Protein AF-A0A8S2NZ65-F1 (afdb_monomer)

pLDDT: mean 73.33, std 16.33, range [34.0, 93.69]

Nearest PDB structures (foldseek):
  7ad6-assembly1_B  TM=8.445E-01  e=6.055E+00  Homo sapiens

Mean predicted aligned error: 14.32 Å

Solvent-accessible surface area (backbone atoms only — not comparable to full-atom values): 7339 Å² total; per-residue (Å²): 138,89,83,88,86,87,59,83,57,87,83,89,75,95,76,82,69,99,77,73,79,81,73,81,77,84,42,88,74,88,81,90,80,82,80,80,64,52,85,77,36,70,41,77,48,80,44,63,77,69,86,59,101,66,82,63,88,94,60,90,81,57,77,46,76,48,57,23,34,61,76,75,66,43,79,61,81,92,78,87,84,87,89,84,89,76,62,65,70,64,32,62,76,71,71,57,75,91,127

Structure (mmCIF, N/CA/C/O backbone):
data_AF-A0A8S2NZ65-F1
#
_entry.id   AF-A0A8S2NZ65-F1
#
loop_
_atom_site.group_PDB
_atom_site.id
_atom_site.type_symbol
_atom_site.label_atom_id
_atom_site.label_alt_id
_atom_site.label_comp_id
_atom_site.label_asym_id
_atom_site.label_entity_id
_atom_site.label_seq_id
_atom_site.pdbx_PDB_ins_code
_atom_site.Cartn_x
_atom_site.Cartn_y
_atom_site.Cartn_z
_atom_site.occupancy
_atom_site.B_iso_or_equiv
_atom_site.auth_seq_id
_atom_site.auth_comp_id
_atom_site.auth_asym_id
_atom_site.auth_atom_id
_atom_site.pdbx_PDB_model_num
ATOM 1 N N . PHE A 1 1 ? 10.724 -13.185 -17.857 1.00 47.28 1 PHE A N 1
ATOM 2 C CA . PHE A 1 1 ? 10.857 -12.943 -19.306 1.00 47.28 1 PHE A CA 1
ATOM 3 C C . PHE A 1 1 ? 12.309 -12.608 -19.613 1.00 47.28 1 PHE A C 1
ATOM 5 O O . PHE A 1 1 ? 12.914 -11.897 -18.818 1.00 47.28 1 PHE A O 1
ATOM 12 N N . THR A 1 2 ? 12.867 -13.167 -20.690 1.00 34.00 2 THR A N 1
ATOM 13 C CA . THR A 1 2 ? 14.290 -13.049 -21.060 1.00 34.00 2 THR A CA 1
ATOM 14 C C . THR A 1 2 ? 14.447 -11.988 -22.141 1.00 34.00 2 THR A C 1
ATOM 16 O O . THR A 1 2 ? 13.736 -12.038 -23.142 1.00 34.00 2 THR A O 1
ATOM 19 N N . VAL A 1 3 ? 15.364 -11.040 -21.949 1.00 46.78 3 VAL A N 1
ATOM 20 C CA . VAL A 1 3 ? 15.726 -10.044 -22.965 1.00 46.78 3 VAL A CA 1
ATOM 21 C C . VAL A 1 3 ? 17.189 -10.260 -23.334 1.00 46.78 3 VAL A C 1
ATOM 23 O O . VAL A 1 3 ? 18.040 -10.313 -22.449 1.00 46.78 3 VAL A O 1
ATOM 26 N N . HIS A 1 4 ? 17.468 -10.384 -24.631 1.00 42.91 4 HIS A N 1
ATOM 27 C CA . HIS A 1 4 ? 18.820 -10.381 -25.184 1.00 42.91 4 HIS A CA 1
ATOM 28 C C . HIS A 1 4 ? 19.100 -9.003 -25.785 1.00 42.91 4 HIS A C 1
ATOM 30 O O . HIS A 1 4 ? 18.321 -8.523 -26.605 1.00 42.91 4 HIS A O 1
ATOM 36 N N . ALA A 1 5 ? 20.195 -8.372 -25.364 1.00 53.16 5 ALA A N 1
ATOM 37 C CA . ALA A 1 5 ? 20.678 -7.124 -25.939 1.00 53.16 5 ALA A CA 1
ATOM 38 C C . ALA A 1 5 ? 22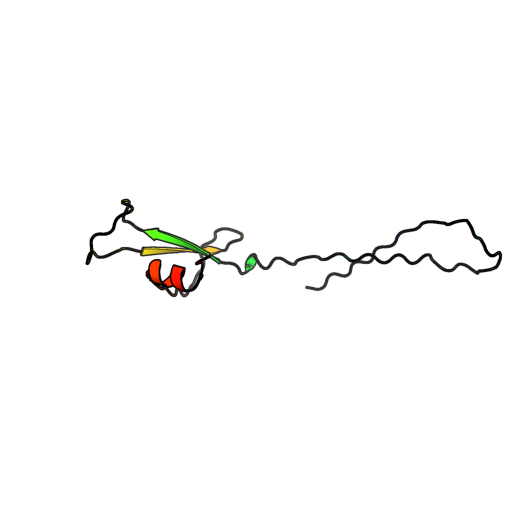.135 -7.305 -26.370 1.00 53.16 5 ALA A C 1
ATOM 40 O O . ALA A 1 5 ? 22.966 -7.741 -25.5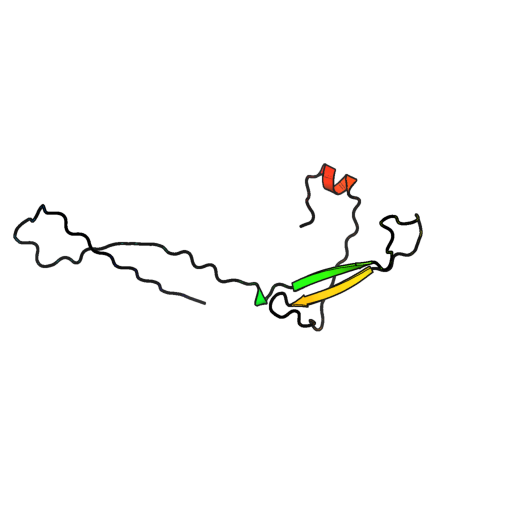74 1.00 53.16 5 ALA A O 1
ATOM 41 N N . GLU A 1 6 ? 22.427 -6.961 -27.621 1.00 45.19 6 GLU A N 1
ATOM 42 C CA . GLU A 1 6 ? 23.768 -6.958 -28.201 1.00 45.19 6 GLU A CA 1
ATOM 43 C C . GLU A 1 6 ? 24.063 -5.532 -28.688 1.00 45.19 6 GLU A C 1
ATOM 45 O O . GLU A 1 6 ? 23.245 -4.925 -29.379 1.00 45.19 6 GLU A O 1
ATOM 50 N N . LEU A 1 7 ? 25.190 -4.959 -28.260 1.00 48.41 7 LEU A N 1
ATOM 51 C CA . LEU A 1 7 ? 25.597 -3.589 -28.583 1.00 48.41 7 LEU A CA 1
ATOM 52 C C . LEU A 1 7 ? 26.997 -3.620 -29.198 1.00 48.41 7 LEU A C 1
ATOM 54 O O . LEU A 1 7 ? 27.920 -4.150 -28.585 1.00 48.41 7 LEU A O 1
ATOM 58 N N . THR A 1 8 ? 27.159 -3.027 -30.382 1.00 52.59 8 THR A N 1
ATOM 59 C CA . THR A 1 8 ? 28.425 -2.996 -31.135 1.00 52.59 8 THR A CA 1
ATOM 60 C C . THR A 1 8 ? 28.820 -1.551 -31.449 1.00 52.59 8 THR A C 1
ATOM 62 O O . THR A 1 8 ? 27.991 -0.771 -31.913 1.00 52.59 8 THR A O 1
ATOM 65 N N . GLY A 1 9 ? 30.085 -1.183 -31.217 1.00 46.72 9 GLY A N 1
ATOM 66 C CA . GLY A 1 9 ? 30.634 0.147 -31.512 1.00 46.72 9 GLY A CA 1
ATOM 67 C C . GLY A 1 9 ? 32.059 0.077 -32.073 1.00 46.72 9 GLY A C 1
ATOM 68 O O . GLY A 1 9 ? 32.800 -0.853 -31.761 1.00 46.72 9 GLY A O 1
ATOM 69 N N . SER A 1 10 ? 32.440 1.054 -32.904 1.00 56.16 10 SER A N 1
ATOM 70 C CA . SER A 1 10 ? 33.699 1.084 -33.671 1.00 56.16 10 SER A CA 1
ATOM 71 C C . SER A 1 10 ? 34.510 2.366 -33.431 1.00 56.16 10 SER A C 1
ATOM 73 O O . SER A 1 10 ? 33.955 3.454 -33.556 1.00 56.16 10 SER A O 1
ATOM 75 N N . ILE A 1 11 ? 35.823 2.254 -33.195 1.00 48.12 11 ILE A N 1
ATOM 76 C CA . ILE A 1 11 ? 36.804 3.348 -33.349 1.00 48.12 11 ILE A CA 1
ATOM 77 C C . ILE A 1 11 ? 38.090 2.772 -33.974 1.00 48.12 11 ILE A C 1
ATOM 79 O O . ILE A 1 11 ? 38.577 1.754 -33.477 1.00 48.12 11 ILE A O 1
ATOM 83 N N . PRO A 1 12 ? 38.681 3.398 -35.007 1.00 47.19 12 PRO A N 1
ATOM 84 C CA . PRO A 1 12 ? 40.033 3.081 -35.452 1.00 47.19 12 PRO A CA 1
ATOM 85 C C . PRO A 1 12 ? 41.067 3.872 -34.633 1.00 47.19 12 PRO A C 1
ATOM 87 O O . PRO A 1 12 ? 40.873 5.056 -34.359 1.00 47.19 12 PRO A O 1
ATOM 90 N N . ARG A 1 13 ? 42.192 3.247 -34.261 1.00 53.97 13 ARG A N 1
ATOM 91 C CA . ARG A 1 13 ? 43.408 3.968 -33.839 1.00 53.97 13 ARG A CA 1
ATOM 92 C C . ARG A 1 13 ? 44.623 3.432 -34.587 1.00 53.97 13 ARG A C 1
ATOM 94 O O . ARG A 1 13 ? 45.201 2.435 -34.179 1.00 53.97 13 ARG A O 1
ATOM 101 N N . GLU A 1 14 ? 44.904 4.116 -35.692 1.00 52.28 14 GLU A N 1
ATOM 102 C CA . GLU A 1 14 ? 46.157 4.522 -36.369 1.00 52.28 14 GLU A CA 1
ATOM 103 C C . GLU A 1 14 ? 47.511 3.807 -36.149 1.00 52.28 14 GLU A C 1
ATOM 105 O O . GLU A 1 14 ? 48.488 4.213 -36.769 1.00 52.28 14 GLU A O 1
ATOM 110 N N . ILE A 1 15 ? 47.635 2.742 -35.355 1.00 54.22 15 ILE A N 1
ATOM 111 C CA . ILE A 1 15 ? 48.863 1.932 -35.304 1.00 54.22 15 ILE A CA 1
ATOM 112 C C . ILE A 1 15 ? 48.576 0.609 -36.017 1.00 54.22 15 ILE A C 1
ATOM 114 O O . ILE A 1 15 ? 48.329 -0.426 -35.401 1.00 54.22 15 ILE A O 1
ATOM 118 N N . GLU A 1 16 ? 48.523 0.689 -37.346 1.00 52.03 16 GLU A N 1
ATOM 119 C CA . GLU A 1 16 ? 48.331 -0.447 -38.246 1.00 52.03 16 GLU A CA 1
ATOM 120 C C . GLU A 1 16 ? 49.583 -1.334 -38.281 1.00 52.03 16 GLU A C 1
ATOM 122 O O . GLU A 1 16 ? 50.685 -0.875 -38.579 1.00 52.03 16 GLU A O 1
ATOM 127 N N . VAL A 1 17 ? 49.403 -2.631 -38.019 1.00 56.94 17 VAL A N 1
ATOM 128 C CA . VAL A 1 17 ? 50.363 -3.667 -38.418 1.00 56.94 17 VAL A CA 1
ATOM 129 C C . VAL A 1 17 ? 49.855 -4.255 -39.740 1.00 56.94 17 VAL A C 1
ATOM 131 O O . VAL A 1 17 ? 48.741 -4.790 -39.767 1.00 56.94 17 VAL A O 1
ATOM 134 N N . PRO A 1 18 ? 50.626 -4.160 -40.836 1.00 54.16 18 PRO A N 1
ATOM 135 C CA . PRO A 1 18 ? 50.186 -4.589 -42.155 1.00 54.16 18 PRO A CA 1
ATOM 136 C C . PRO A 1 18 ? 50.327 -6.110 -42.270 1.00 54.16 18 PRO A C 1
ATOM 138 O O . PRO A 1 18 ? 51.356 -6.584 -42.725 1.00 54.16 18 PRO A O 1
ATOM 141 N N . ASP A 1 19 ? 49.340 -6.855 -41.755 1.00 54.56 19 ASP A N 1
ATOM 142 C CA . ASP A 1 19 ? 48.965 -8.215 -42.214 1.00 54.56 19 ASP A CA 1
ATOM 143 C C . ASP A 1 19 ? 47.880 -8.904 -41.356 1.00 54.56 19 ASP A C 1
ATOM 145 O O . ASP A 1 19 ? 47.592 -10.091 -41.532 1.00 54.56 19 ASP A O 1
ATOM 149 N N . SER A 1 20 ? 47.211 -8.212 -40.421 1.00 53.22 20 SER A N 1
ATOM 150 C CA . SER A 1 20 ? 46.126 -8.865 -39.676 1.00 53.22 20 SER A CA 1
ATOM 151 C C . SER A 1 20 ? 44.866 -8.992 -40.544 1.00 53.22 20 SER A C 1
ATOM 153 O O . SER A 1 20 ? 44.095 -8.040 -40.682 1.00 53.22 20 SER A O 1
ATOM 155 N N . LEU A 1 21 ? 44.650 -10.179 -41.118 1.00 52.81 21 LEU A N 1
ATOM 156 C CA . LEU A 1 21 ? 43.396 -10.602 -41.749 1.00 52.81 21 LEU A CA 1
ATOM 157 C C . LEU A 1 21 ? 42.209 -10.330 -40.805 1.00 52.81 21 LEU A C 1
ATOM 159 O O . LEU A 1 21 ? 41.974 -11.062 -39.847 1.00 52.81 21 LEU A O 1
ATOM 163 N N . HIS A 1 22 ? 41.522 -9.218 -41.079 1.00 57.34 22 HIS A N 1
ATOM 164 C CA . HIS A 1 22 ? 40.196 -8.794 -40.613 1.00 57.34 22 HIS A CA 1
ATOM 165 C C . HIS A 1 22 ? 39.725 -9.402 -39.282 1.00 57.34 22 HIS A C 1
ATOM 167 O O . HIS A 1 22 ? 38.845 -10.263 -39.244 1.00 57.34 22 HIS A O 1
ATOM 173 N N . ARG A 1 23 ? 40.258 -8.898 -38.164 1.00 53.53 23 ARG A N 1
ATOM 174 C CA . ARG A 1 23 ? 39.657 -9.130 -36.846 1.00 53.53 23 ARG A CA 1
ATOM 175 C C . ARG A 1 23 ? 38.590 -8.055 -36.581 1.00 53.53 23 ARG A C 1
ATOM 177 O O . ARG A 1 23 ? 38.950 -6.879 -36.562 1.00 53.53 23 ARG A O 1
ATOM 184 N N . PRO A 1 24 ? 37.310 -8.407 -36.355 1.00 56.50 24 PRO A N 1
ATOM 185 C CA . PRO A 1 24 ? 36.282 -7.423 -36.017 1.00 56.50 24 PRO A CA 1
ATOM 186 C C . PRO A 1 24 ? 36.626 -6.689 -34.712 1.00 56.50 24 PRO A C 1
ATOM 188 O O . PRO A 1 24 ? 37.085 -7.314 -33.753 1.00 56.50 24 PRO A O 1
ATOM 191 N N . ALA A 1 25 ? 36.393 -5.375 -34.657 1.00 59.81 25 ALA A N 1
ATOM 192 C CA . ALA A 1 25 ? 36.487 -4.611 -33.415 1.00 59.81 25 ALA A CA 1
ATOM 193 C C . ALA A 1 25 ? 35.387 -5.072 -32.439 1.00 59.81 25 ALA A C 1
ATOM 195 O O . ALA A 1 25 ? 34.215 -5.115 -32.806 1.00 59.81 25 ALA A O 1
ATOM 196 N N . ILE A 1 26 ? 35.760 -5.431 -31.206 1.00 58.00 26 ILE A N 1
ATOM 197 C CA . ILE A 1 26 ? 34.821 -5.868 -30.161 1.00 58.00 26 ILE A CA 1
ATOM 198 C C . ILE A 1 26 ? 34.617 -4.708 -29.183 1.00 58.00 26 ILE A C 1
ATOM 200 O O . ILE A 1 26 ? 35.578 -4.244 -28.570 1.00 58.00 26 ILE A O 1
ATOM 204 N N . ALA A 1 27 ? 33.371 -4.269 -29.008 1.00 54.94 27 ALA A N 1
ATOM 205 C CA . ALA A 1 27 ? 32.965 -3.332 -27.965 1.00 54.94 27 ALA A CA 1
ATOM 206 C C . ALA A 1 27 ? 31.875 -3.986 -27.114 1.00 54.94 27 ALA A C 1
ATOM 208 O O . ALA A 1 27 ? 30.917 -4.532 -27.650 1.00 54.94 27 ALA A O 1
ATOM 209 N N . THR A 1 28 ? 32.029 -3.942 -25.793 1.00 59.50 28 THR A N 1
ATOM 210 C CA . THR A 1 28 ? 31.074 -4.520 -24.840 1.00 59.50 28 THR A CA 1
ATOM 211 C C . THR A 1 28 ? 30.430 -3.407 -24.026 1.00 59.50 28 THR A C 1
ATOM 213 O O . THR A 1 28 ? 31.136 -2.647 -23.364 1.00 59.50 28 THR A O 1
ATOM 216 N N . GLY A 1 29 ? 29.102 -3.328 -24.044 1.00 54.75 29 GLY A N 1
ATOM 217 C CA . GLY A 1 29 ? 28.314 -2.451 -23.180 1.00 54.75 29 GLY A CA 1
ATOM 218 C C . GLY A 1 29 ? 27.270 -3.265 -22.425 1.00 54.75 29 GLY A C 1
ATOM 219 O O . GLY A 1 29 ? 26.723 -4.222 -22.970 1.00 54.75 29 GLY A O 1
ATOM 220 N N . SER A 1 30 ? 27.001 -2.907 -21.172 1.00 61.84 30 SER A N 1
ATOM 221 C CA . SER A 1 30 ? 25.933 -3.514 -20.379 1.00 61.84 30 SER A CA 1
ATOM 222 C C . SER A 1 30 ? 24.767 -2.542 -20.235 1.00 61.84 30 SER A C 1
ATOM 224 O O . SER A 1 30 ? 24.950 -1.342 -20.038 1.00 61.84 30 SER A O 1
ATOM 226 N N . VAL A 1 31 ? 23.549 -3.072 -20.329 1.00 63.16 31 VAL A N 1
ATOM 227 C CA . VAL A 1 31 ? 22.319 -2.339 -20.034 1.00 63.16 31 VAL A CA 1
ATOM 228 C C . VAL A 1 31 ? 21.532 -3.110 -18.984 1.00 63.16 31 VAL A C 1
ATOM 230 O O . VAL A 1 31 ? 21.301 -4.311 -19.115 1.00 63.16 31 VAL A O 1
ATOM 233 N N . SER A 1 32 ? 21.127 -2.413 -17.926 1.00 63.09 32 SER A N 1
ATOM 234 C CA . SER A 1 32 ? 20.299 -2.978 -16.862 1.00 63.09 32 SER A CA 1
ATOM 235 C C . SER A 1 32 ? 18.845 -2.598 -17.104 1.00 63.09 32 SER A C 1
ATOM 237 O O . SER A 1 32 ? 18.434 -1.473 -16.828 1.00 63.09 32 SER A O 1
ATOM 239 N N . LEU A 1 33 ? 18.059 -3.544 -17.612 1.00 64.12 33 LEU A N 1
ATOM 240 C CA . LEU A 1 33 ? 16.616 -3.390 -17.787 1.00 64.12 33 LEU A CA 1
ATOM 241 C C . LEU A 1 33 ? 15.902 -3.936 -16.549 1.00 64.12 33 LEU A C 1
ATOM 243 O O . LEU A 1 33 ? 15.952 -5.133 -16.263 1.00 64.12 33 LEU A O 1
ATOM 247 N N . LYS A 1 34 ? 15.232 -3.056 -15.803 1.00 69.38 34 LYS A N 1
ATOM 248 C CA . LYS A 1 34 ? 14.384 -3.461 -14.679 1.00 69.38 34 LYS A CA 1
ATOM 249 C C . LYS A 1 34 ? 13.006 -3.824 -15.218 1.00 69.38 34 LYS A C 1
ATOM 251 O O . LYS A 1 34 ? 12.291 -2.969 -15.728 1.00 69.38 34 LYS A O 1
ATOM 256 N N . VAL A 1 35 ? 12.632 -5.092 -15.097 1.00 68.50 35 VAL A N 1
ATOM 257 C CA . VAL A 1 35 ? 11.257 -5.521 -15.361 1.00 68.50 35 VAL A CA 1
ATOM 258 C C . VAL A 1 35 ? 10.415 -5.116 -14.157 1.00 68.50 35 VAL A C 1
ATOM 260 O O . VAL A 1 35 ? 10.628 -5.629 -13.056 1.00 68.50 35 VAL A O 1
ATOM 263 N N . SER A 1 36 ? 9.493 -4.178 -14.366 1.00 70.19 36 SER A N 1
ATOM 264 C CA . SER A 1 36 ? 8.557 -3.762 -13.325 1.00 70.19 36 SER A CA 1
ATOM 265 C C . SER A 1 36 ? 7.635 -4.926 -12.938 1.00 70.19 36 SER A C 1
ATOM 267 O O . SER A 1 36 ? 7.181 -5.697 -13.786 1.00 70.19 36 SER A O 1
ATOM 269 N N . ARG A 1 37 ? 7.380 -5.060 -11.633 1.00 75.75 37 ARG A N 1
ATOM 270 C CA . ARG A 1 37 ? 6.408 -6.003 -11.059 1.00 75.75 37 ARG A CA 1
ATOM 271 C C . ARG A 1 37 ? 5.151 -5.290 -10.569 1.00 75.75 37 ARG A C 1
ATOM 273 O O . ARG A 1 37 ? 4.384 -5.873 -9.811 1.00 75.75 37 ARG A O 1
ATOM 280 N N . ASP A 1 38 ? 4.932 -4.063 -11.028 1.00 80.56 38 ASP A N 1
ATOM 281 C CA . ASP A 1 38 ? 3.835 -3.203 -10.582 1.00 80.56 38 ASP A CA 1
ATOM 282 C C . ASP A 1 38 ? 2.459 -3.823 -10.852 1.00 80.56 38 ASP A C 1
ATOM 284 O O . ASP A 1 38 ? 1.517 -3.563 -10.114 1.00 80.56 38 ASP A O 1
ATOM 288 N N . ILE A 1 39 ? 2.354 -4.736 -11.825 1.00 78.12 39 ILE A N 1
ATOM 289 C CA . ILE A 1 39 ? 1.133 -5.518 -12.085 1.00 78.12 39 ILE A CA 1
ATOM 290 C C . ILE A 1 39 ? 0.689 -6.393 -10.900 1.00 78.12 39 ILE A C 1
ATOM 292 O O . ILE A 1 39 ? -0.477 -6.762 -10.830 1.00 78.12 39 ILE A O 1
ATOM 296 N N . TYR A 1 40 ? 1.601 -6.739 -9.987 1.00 81.56 40 TYR A N 1
ATOM 297 C CA . TYR A 1 40 ? 1.307 -7.515 -8.776 1.00 81.56 40 TYR A CA 1
ATOM 298 C C . TYR A 1 40 ? 1.218 -6.637 -7.528 1.00 81.56 40 TYR A C 1
ATOM 300 O O . TYR A 1 40 ? 1.002 -7.151 -6.432 1.00 81.56 40 TYR A O 1
ATOM 308 N N . LYS A 1 41 ? 1.441 -5.329 -7.670 1.00 88.69 41 LYS A N 1
ATOM 309 C CA . LYS A 1 41 ? 1.381 -4.397 -6.556 1.00 88.69 41 LYS A CA 1
ATOM 310 C C . LYS A 1 41 ? -0.073 -4.007 -6.301 1.00 88.69 41 LYS A C 1
ATOM 312 O O . LYS A 1 41 ? -0.834 -3.730 -7.231 1.00 88.69 41 LYS A O 1
ATOM 317 N N . LEU A 1 42 ? -0.432 -3.993 -5.025 1.00 90.69 42 LEU A N 1
ATOM 318 C CA . LEU A 1 42 ? -1.707 -3.496 -4.535 1.00 90.69 42 LEU A CA 1
ATOM 319 C C . LEU A 1 42 ? -1.474 -2.148 -3.867 1.00 90.69 42 LEU A C 1
ATOM 321 O O . LEU A 1 42 ? -0.521 -2.001 -3.101 1.00 90.69 42 LEU A O 1
ATOM 325 N N . ASP A 1 43 ? -2.352 -1.199 -4.150 1.00 91.75 43 ASP A N 1
ATOM 326 C CA . ASP A 1 43 ? -2.430 0.053 -3.418 1.00 91.75 43 ASP A CA 1
ATOM 327 C C . ASP A 1 43 ? -3.488 -0.084 -2.330 1.00 91.75 43 ASP A C 1
ATOM 329 O O . ASP A 1 43 ? -4.610 -0.534 -2.585 1.00 91.75 43 ASP A O 1
ATOM 333 N N . VAL A 1 44 ? -3.102 0.291 -1.113 1.00 90.75 44 VAL A N 1
ATOM 334 C CA . VAL A 1 44 ? -3.948 0.241 0.077 1.00 90.75 44 VAL A CA 1
ATOM 335 C C . VAL A 1 44 ? -4.155 1.665 0.557 1.00 90.75 44 VAL A C 1
ATOM 337 O O . VAL A 1 44 ? -3.195 2.356 0.893 1.00 90.75 44 VAL A O 1
ATOM 340 N N . LEU A 1 45 ? -5.409 2.096 0.593 1.00 90.69 45 LEU A N 1
ATOM 341 C CA . LEU A 1 45 ? -5.806 3.375 1.155 1.00 90.69 45 LEU A CA 1
ATOM 342 C C . LEU A 1 45 ? -6.559 3.125 2.460 1.00 90.69 45 LEU A C 1
ATOM 344 O O . LEU A 1 45 ? -7.499 2.330 2.505 1.00 90.69 45 LEU A O 1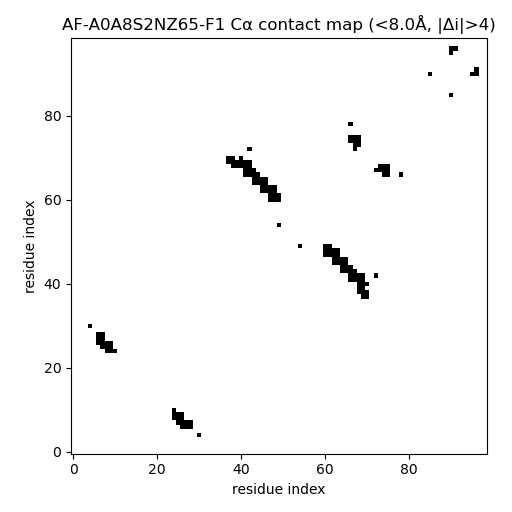
ATOM 348 N N . ILE A 1 46 ? -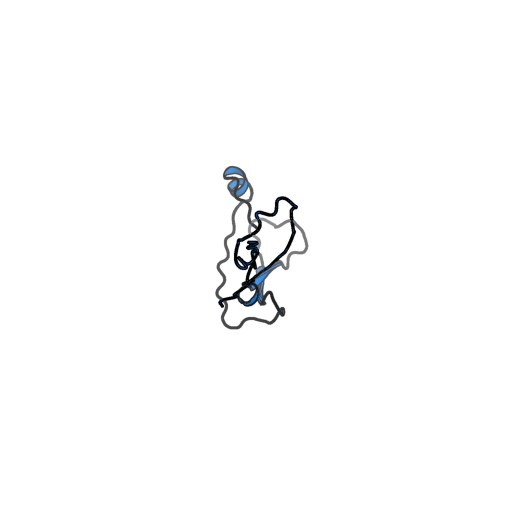6.129 3.804 3.520 1.00 87.81 46 ILE A N 1
ATOM 349 C CA . ILE A 1 46 ? -6.769 3.745 4.832 1.00 87.81 46 ILE A CA 1
ATOM 350 C C . ILE A 1 46 ? -7.519 5.054 5.037 1.00 87.81 46 ILE A C 1
ATOM 352 O O . ILE A 1 46 ? -6.922 6.127 5.017 1.00 87.81 46 ILE A O 1
ATOM 356 N N . ASN A 1 47 ? -8.824 4.943 5.246 1.00 87.00 47 ASN A N 1
ATOM 357 C CA . ASN A 1 47 ? -9.721 6.070 5.440 1.00 87.00 47 ASN A CA 1
ATOM 358 C C . ASN A 1 47 ? -10.365 5.971 6.824 1.00 87.00 47 ASN A C 1
ATOM 360 O O . ASN A 1 47 ? -10.906 4.927 7.190 1.00 87.00 47 ASN A O 1
ATOM 364 N N . THR A 1 48 ? -10.355 7.060 7.585 1.00 83.75 48 THR A N 1
ATOM 365 C CA . THR A 1 48 ? -11.095 7.173 8.848 1.00 83.75 48 THR A CA 1
ATOM 366 C C . THR A 1 48 ? -12.319 8.051 8.643 1.00 83.75 48 THR A C 1
ATOM 368 O O . THR A 1 48 ? -12.308 8.981 7.836 1.00 83.75 48 THR A O 1
ATOM 371 N N . LYS A 1 49 ? -13.415 7.745 9.346 1.00 73.81 49 LYS A N 1
ATOM 372 C CA . LYS A 1 49 ? -14.602 8.618 9.330 1.00 73.81 49 LYS A CA 1
ATOM 373 C C . LYS A 1 49 ? -14.440 9.823 10.249 1.00 73.81 49 LYS A C 1
ATOM 375 O O . LYS A 1 49 ? -15.166 10.801 10.081 1.00 73.81 49 LYS A O 1
ATOM 380 N N . GLU A 1 50 ? -13.532 9.748 11.218 1.00 72.81 50 GLU A N 1
ATOM 381 C CA . GLU A 1 50 ? -13.147 10.898 12.019 1.00 72.81 50 GLU A CA 1
ATOM 382 C C .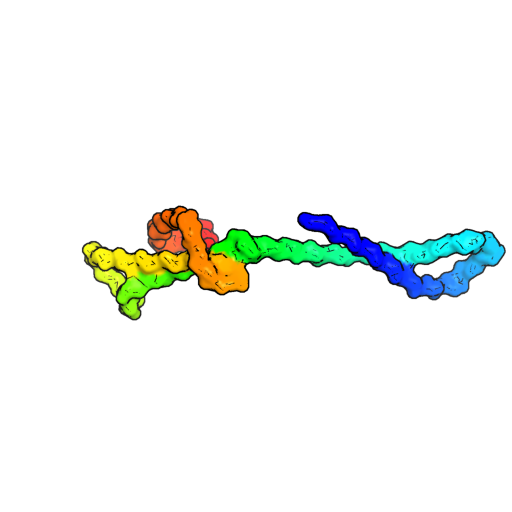 GLU A 1 50 ? -12.391 11.900 11.140 1.00 72.81 50 GLU A C 1
ATOM 384 O O . GLU A 1 50 ? -11.358 11.577 10.555 1.00 72.81 50 GLU A O 1
ATOM 389 N N . THR A 1 51 ? -12.952 13.102 11.022 1.00 64.00 51 THR A N 1
ATOM 390 C CA . THR A 1 51 ? -12.363 14.242 10.305 1.00 64.00 51 THR A CA 1
ATOM 391 C C . THR A 1 51 ? -11.422 15.065 11.175 1.00 64.00 51 THR A C 1
ATOM 393 O O . THR A 1 51 ? -10.634 15.843 10.645 1.00 64.00 51 THR A O 1
ATOM 396 N N . ASP A 1 52 ? -11.519 14.912 12.496 1.00 62.78 52 ASP A N 1
ATOM 397 C CA . ASP A 1 52 ? -10.656 15.600 13.446 1.00 62.78 52 ASP A CA 1
ATOM 398 C C . ASP A 1 52 ? -9.415 14.738 13.697 1.00 62.78 52 ASP A C 1
ATOM 400 O O . ASP A 1 52 ? -9.528 13.553 14.005 1.00 62.78 52 ASP A O 1
ATOM 404 N N . GLU A 1 53 ? -8.224 15.337 13.619 1.00 68.75 53 GLU A N 1
ATOM 405 C CA . GLU A 1 53 ? -6.920 14.685 13.862 1.00 68.75 53 GLU A CA 1
ATOM 406 C C . GLU A 1 53 ? -6.735 14.195 15.318 1.00 68.75 53 GLU A C 1
ATOM 408 O O . GLU A 1 53 ? -5.643 13.806 15.730 1.00 68.75 53 GLU A O 1
ATOM 413 N N . SER A 1 54 ? -7.794 14.224 16.130 1.00 76.69 54 SER A N 1
ATOM 414 C CA . SER A 1 54 ? -7.787 13.847 17.536 1.00 76.69 54 SER A CA 1
ATOM 415 C C . SER A 1 54 ? -8.878 12.826 17.828 1.00 76.69 54 SER A C 1
ATOM 417 O O . SER A 1 54 ? -10.054 13.054 17.543 1.00 76.69 54 SER A O 1
ATOM 419 N N . PHE A 1 55 ? -8.496 11.737 18.485 1.00 81.19 55 PHE A N 1
ATOM 420 C CA . PHE A 1 55 ? -9.411 10.680 18.896 1.00 81.19 55 PHE A CA 1
ATOM 421 C C . PHE A 1 55 ? -9.691 10.777 20.394 1.00 81.19 55 PHE A C 1
ATOM 423 O O . PHE A 1 55 ? -8.796 11.050 21.196 1.00 81.19 55 PHE A O 1
ATOM 430 N N . THR A 1 56 ? -10.942 10.538 20.790 1.00 84.50 56 THR A N 1
ATOM 431 C CA . THR A 1 56 ? -11.295 10.472 22.212 1.00 84.50 56 THR A CA 1
ATOM 432 C C . THR A 1 56 ? -10.928 9.090 22.757 1.00 84.50 56 THR A C 1
ATOM 434 O O . THR A 1 56 ? -11.306 8.084 22.157 1.00 84.50 56 THR A O 1
ATOM 437 N N . PRO A 1 57 ? -10.228 8.987 23.900 1.00 88.44 57 PRO A N 1
ATOM 438 C CA . PRO A 1 57 ? -9.938 7.691 24.497 1.00 88.44 57 PRO A CA 1
ATOM 439 C C . PRO A 1 57 ? -11.209 6.859 24.700 1.00 88.44 57 PRO A C 1
ATOM 441 O O . PRO A 1 57 ? -12.246 7.378 25.115 1.00 88.44 57 PRO A O 1
ATOM 444 N N . SER A 1 58 ? -11.113 5.558 24.423 1.00 88.88 58 SER A N 1
ATOM 445 C CA . SER A 1 58 ? -12.223 4.598 24.515 1.00 88.88 58 SER A CA 1
ATOM 446 C C . SER A 1 58 ? -13.380 4.823 23.529 1.00 88.88 58 SER A C 1
ATOM 448 O O . SER A 1 58 ? -14.407 4.152 23.654 1.00 88.88 58 SER A O 1
ATOM 450 N N . SER A 1 59 ? -13.249 5.720 22.544 1.00 87.12 59 SER A N 1
ATOM 451 C CA . SER A 1 59 ? -14.225 5.813 21.455 1.00 87.12 59 SER A CA 1
ATOM 452 C C . SER A 1 59 ? -14.046 4.678 20.444 1.00 87.12 59 SER A C 1
ATOM 454 O O . SER A 1 59 ? -12.964 4.114 20.283 1.00 87.12 59 SER A O 1
ATOM 456 N N . ILE A 1 60 ? -15.129 4.337 19.745 1.00 86.19 60 ILE A N 1
ATOM 457 C CA . ILE A 1 60 ? -15.097 3.367 18.647 1.00 86.19 60 ILE A CA 1
ATOM 458 C C . ILE A 1 60 ? -14.608 4.085 17.392 1.00 86.19 60 ILE A C 1
ATOM 460 O O . ILE A 1 60 ? -15.229 5.065 16.984 1.00 86.19 60 ILE A O 1
ATOM 464 N N . ILE A 1 61 ? -13.543 3.564 16.780 1.00 85.88 61 ILE A N 1
ATOM 465 C CA . ILE A 1 61 ? -12.962 4.097 15.544 1.00 85.88 61 ILE A CA 1
ATOM 466 C C . ILE A 1 61 ? -13.428 3.265 14.352 1.00 85.88 61 ILE A C 1
ATOM 468 O O . ILE A 1 61 ? -13.434 2.032 14.409 1.00 85.88 61 ILE A O 1
ATOM 472 N N . HIS A 1 62 ? -13.812 3.934 13.265 1.00 87.94 62 HIS A N 1
ATOM 473 C CA . HIS A 1 62 ? -14.210 3.271 12.023 1.00 87.94 62 HIS A CA 1
ATOM 474 C C . HIS A 1 62 ? -13.118 3.412 10.966 1.00 87.94 62 HIS A C 1
ATOM 476 O O . HIS A 1 62 ? -12.911 4.497 10.426 1.00 87.94 62 HIS A O 1
ATOM 482 N N . ILE A 1 63 ? -12.478 2.291 10.636 1.00 88.31 63 ILE A N 1
ATOM 483 C CA . ILE A 1 63 ? -11.401 2.223 9.648 1.00 88.31 63 ILE A CA 1
ATOM 484 C C . ILE A 1 63 ? -11.947 1.586 8.370 1.00 88.31 63 ILE A C 1
ATOM 486 O O . ILE A 1 63 ? -12.353 0.424 8.364 1.00 88.31 63 ILE A O 1
ATOM 490 N N . GLY A 1 64 ? -11.978 2.365 7.293 1.00 89.94 64 GLY A N 1
ATOM 491 C CA . GLY A 1 64 ? -12.187 1.885 5.934 1.00 89.94 64 GLY A CA 1
ATOM 492 C C . GLY A 1 64 ? -10.849 1.518 5.304 1.00 89.94 64 GLY A C 1
ATOM 493 O O . GLY A 1 64 ? -9.889 2.280 5.411 1.00 89.94 64 GLY A O 1
ATOM 494 N N . VAL A 1 65 ? -10.785 0.355 4.659 1.00 90.81 65 VAL A N 1
ATOM 495 C CA . VAL A 1 65 ? -9.607 -0.082 3.905 1.00 90.81 65 VAL A CA 1
ATOM 496 C C . VAL A 1 65 ? -10.031 -0.344 2.471 1.00 90.81 65 VAL A C 1
ATOM 498 O O . VAL A 1 65 ? -10.795 -1.273 2.210 1.00 90.81 65 VAL A O 1
ATOM 501 N N . ASP A 1 66 ? -9.515 0.467 1.557 1.00 91.38 66 ASP A N 1
ATOM 502 C CA . ASP A 1 66 ? -9.746 0.326 0.127 1.00 91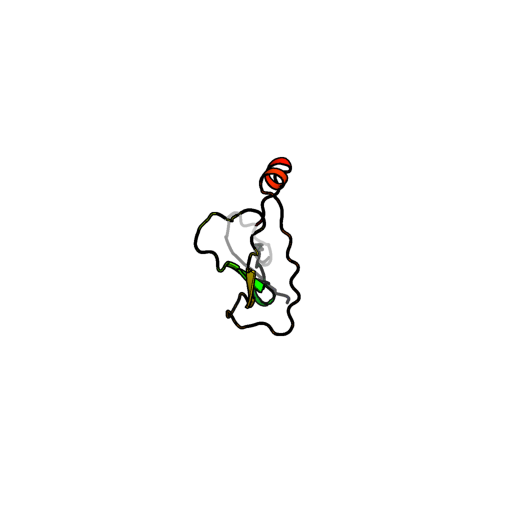.38 66 ASP A CA 1
ATOM 503 C C . ASP A 1 66 ? -8.497 -0.279 -0.517 1.00 91.38 66 ASP A C 1
ATOM 505 O O . ASP A 1 66 ? -7.394 0.253 -0.380 1.00 91.38 66 ASP A O 1
ATOM 509 N N . VAL A 1 67 ? -8.662 -1.409 -1.211 1.00 92.69 67 VAL A N 1
ATOM 510 C CA . VAL A 1 67 ? -7.561 -2.107 -1.888 1.00 92.69 67 VAL A CA 1
ATOM 511 C C . VAL A 1 67 ? -7.810 -2.133 -3.386 1.00 92.69 67 VAL A C 1
ATOM 513 O O . VAL A 1 67 ? -8.828 -2.645 -3.858 1.00 92.69 67 VAL A O 1
ATOM 516 N N . THR A 1 68 ? -6.857 -1.597 -4.142 1.00 93.69 68 THR A N 1
ATOM 517 C CA . THR A 1 68 ? -6.935 -1.503 -5.603 1.00 93.69 68 THR A CA 1
ATOM 518 C C . THR A 1 68 ? -5.654 -2.002 -6.260 1.00 93.69 68 THR A C 1
ATOM 520 O O . THR A 1 68 ? -4.594 -2.069 -5.641 1.00 93.69 68 THR A O 1
ATOM 523 N N . GLN A 1 69 ? -5.739 -2.405 -7.526 1.00 90.25 69 GLN A N 1
ATOM 524 C CA . GLN A 1 69 ? -4.549 -2.744 -8.306 1.00 90.25 69 GLN A CA 1
ATOM 525 C C . GLN A 1 69 ? -3.769 -1.471 -8.653 1.00 90.25 69 GLN A C 1
ATOM 527 O O . GLN A 1 69 ? -4.337 -0.544 -9.225 1.00 90.25 69 GLN A O 1
ATOM 532 N N . HIS A 1 70 ? -2.452 -1.474 -8.429 1.00 87.69 70 HIS A N 1
ATOM 533 C CA . HIS A 1 70 ? -1.593 -0.298 -8.640 1.00 87.69 70 HIS A CA 1
ATOM 534 C C . HIS A 1 70 ? -1.558 0.211 -10.093 1.00 87.69 70 HIS A C 1
ATOM 536 O O . HIS A 1 70 ? -1.234 1.363 -10.366 1.00 87.69 70 HIS A O 1
ATOM 542 N N . THR A 1 71 ? -1.855 -0.654 -11.064 1.00 86.94 71 THR A N 1
ATOM 543 C CA . THR A 1 71 ? -1.695 -0.320 -12.489 1.00 86.94 71 THR A CA 1
ATOM 544 C C . THR A 1 71 ? -2.923 0.315 -13.128 1.00 86.94 71 THR A C 1
ATOM 546 O O . THR A 1 71 ? -2.783 1.061 -14.095 1.00 86.94 71 THR A O 1
ATOM 549 N N . ASN A 1 72 ? -4.123 0.010 -12.638 1.00 88.38 72 ASN A N 1
ATOM 550 C CA . ASN A 1 72 ? -5.384 0.419 -13.267 1.00 88.38 72 ASN A CA 1
ATOM 551 C C . ASN A 1 72 ? -6.441 0.894 -12.254 1.00 88.38 72 ASN A C 1
ATOM 553 O O . ASN A 1 72 ? -7.570 1.169 -12.658 1.00 88.38 72 ASN A O 1
ATOM 557 N N . ASN A 1 73 ? -6.096 0.963 -10.964 1.00 88.19 73 ASN A N 1
ATOM 558 C CA . ASN A 1 73 ? -6.995 1.276 -9.852 1.00 88.19 73 ASN A CA 1
ATOM 559 C C . ASN A 1 73 ? -8.269 0.412 -9.818 1.00 88.19 73 ASN A C 1
ATOM 561 O O . ASN A 1 73 ? -9.290 0.817 -9.261 1.00 88.19 73 ASN A O 1
ATOM 565 N N . ALA A 1 74 ? -8.240 -0.781 -10.417 1.00 90.12 74 ALA A N 1
ATOM 566 C CA . ALA A 1 74 ? -9.373 -1.689 -10.392 1.00 90.12 74 ALA A CA 1
ATOM 567 C C . ALA A 1 74 ? -9.531 -2.300 -8.997 1.00 90.12 74 ALA A C 1
ATOM 569 O O . ALA A 1 74 ? -8.544 -2.606 -8.319 1.00 90.12 74 ALA A O 1
ATOM 570 N N . ALA A 1 75 ? -10.783 -2.519 -8.598 1.00 88.12 75 ALA A N 1
ATOM 571 C CA . ALA A 1 75 ? -11.099 -3.257 -7.386 1.00 88.12 75 ALA A CA 1
ATOM 572 C C . ALA A 1 75 ? -10.585 -4.699 -7.491 1.00 88.12 75 ALA A C 1
ATOM 574 O O . ALA A 1 75 ? -10.662 -5.334 -8.548 1.00 88.12 75 ALA A O 1
ATOM 575 N N . VAL A 1 76 ? -10.067 -5.215 -6.381 1.00 88.50 76 VAL A N 1
ATOM 576 C CA . VAL A 1 76 ? -9.542 -6.578 -6.294 1.00 88.50 76 VAL A CA 1
ATOM 577 C C . VAL A 1 76 ? -10.563 -7.455 -5.581 1.00 88.50 76 VAL A C 1
ATOM 579 O O . VAL A 1 76 ? -11.020 -7.118 -4.492 1.00 88.50 76 VAL A O 1
ATOM 582 N N . ASP A 1 77 ? -10.923 -8.583 -6.193 1.00 87.00 77 ASP A N 1
ATOM 583 C CA . ASP A 1 77 ? -11.777 -9.583 -5.548 1.00 87.00 77 ASP A CA 1
ATOM 584 C C . ASP A 1 77 ? -10.950 -10.461 -4.592 1.00 87.00 77 ASP A C 1
ATOM 586 O O . ASP A 1 77 ? -9.805 -10.800 -4.894 1.00 87.00 77 ASP A O 1
ATOM 590 N N . LYS A 1 78 ? -11.547 -10.854 -3.459 1.00 86.31 78 LYS A N 1
ATOM 591 C CA . LYS A 1 78 ? -10.960 -11.754 -2.440 1.00 86.31 78 LYS A CA 1
ATOM 592 C C . LYS A 1 78 ? -9.581 -11.318 -1.925 1.00 86.31 78 LYS A C 1
ATOM 594 O O . LYS A 1 78 ? -8.597 -12.044 -2.052 1.00 86.31 78 LYS A O 1
ATOM 599 N N . VAL A 1 79 ? -9.527 -10.146 -1.300 1.00 89.69 79 VAL A N 1
ATOM 600 C CA . VAL A 1 79 ? -8.324 -9.657 -0.611 1.00 89.69 79 VAL A CA 1
ATOM 601 C C . VAL A 1 79 ? -8.362 -10.016 0.871 1.00 89.69 79 VAL A C 1
ATOM 603 O O . VAL A 1 79 ? -9.387 -9.853 1.531 1.00 89.69 79 VAL A O 1
ATOM 606 N N . GLU A 1 80 ? -7.222 -10.452 1.400 1.00 90.94 80 GLU A N 1
ATOM 607 C CA . GLU A 1 80 ? -6.986 -10.589 2.837 1.00 90.94 80 GLU A CA 1
ATOM 608 C C . GLU A 1 80 ? -6.216 -9.368 3.350 1.00 90.94 80 GLU A C 1
ATOM 610 O O . GLU A 1 80 ? -5.215 -8.958 2.762 1.00 90.94 80 GLU A O 1
ATOM 615 N N . VAL A 1 81 ? -6.683 -8.784 4.454 1.00 90.00 81 VAL A N 1
ATOM 616 C CA . VAL A 1 81 ? -6.080 -7.596 5.070 1.00 90.00 81 VAL A CA 1
ATOM 617 C C . VAL A 1 81 ? -5.722 -7.915 6.518 1.00 90.00 81 VAL A C 1
ATOM 619 O O . VAL A 1 81 ? -6.561 -8.395 7.278 1.00 90.00 81 VAL A O 1
ATOM 622 N N . CYS A 1 82 ? -4.482 -7.615 6.908 1.00 90.62 82 CYS A N 1
ATOM 623 C CA . CYS A 1 82 ? -4.023 -7.659 8.294 1.00 90.62 82 CYS A CA 1
ATOM 624 C C . CYS A 1 82 ? -3.788 -6.227 8.780 1.00 90.62 82 CYS A C 1
ATOM 626 O O . CYS A 1 82 ? -2.926 -5.529 8.248 1.00 90.62 82 CYS A O 1
ATOM 628 N N . LEU A 1 83 ? -4.563 -5.789 9.772 1.00 88.69 83 LEU A N 1
ATOM 629 C CA . LEU A 1 83 ? -4.431 -4.465 10.371 1.00 88.69 83 LEU A CA 1
ATOM 630 C C . LEU A 1 83 ? -3.632 -4.562 11.673 1.00 88.69 83 LEU A C 1
ATOM 632 O O . LEU A 1 83 ? -3.984 -5.337 12.562 1.00 88.69 83 LEU A O 1
ATOM 636 N N . ILE A 1 84 ? -2.585 -3.747 11.793 1.00 88.56 84 ILE A N 1
ATOM 637 C CA . ILE A 1 84 ? -1.744 -3.658 12.989 1.00 88.56 84 ILE A CA 1
ATOM 638 C C . ILE A 1 84 ? -1.740 -2.203 13.452 1.00 88.56 84 ILE A C 1
ATOM 640 O O . ILE A 1 84 ? -1.445 -1.304 12.669 1.00 88.56 84 ILE A O 1
ATOM 644 N N . ILE A 1 85 ? -2.068 -1.984 14.724 1.00 86.75 85 ILE A N 1
ATOM 645 C CA . ILE A 1 85 ? -2.070 -0.663 15.358 1.00 86.75 85 ILE A CA 1
ATOM 646 C C . ILE A 1 85 ? -0.929 -0.640 16.370 1.00 86.75 85 ILE A C 1
ATOM 648 O O . ILE A 1 85 ? -0.846 -1.515 17.234 1.00 86.75 85 ILE A O 1
ATOM 652 N N . VAL A 1 86 ? -0.044 0.344 16.246 1.00 88.19 86 VAL A N 1
ATOM 653 C CA . VAL A 1 86 ? 1.143 0.497 17.092 1.00 88.19 86 VAL A CA 1
ATOM 654 C C . VAL A 1 86 ? 1.254 1.952 17.522 1.00 88.19 86 VAL A C 1
ATOM 656 O O . VAL A 1 86 ? 0.946 2.854 16.749 1.00 88.19 86 VAL A O 1
ATOM 659 N N . ASP A 1 87 ? 1.701 2.167 18.754 1.00 87.62 87 ASP A N 1
ATOM 660 C CA . ASP A 1 87 ? 2.055 3.494 19.251 1.00 87.62 87 ASP A CA 1
ATOM 661 C C . ASP A 1 87 ? 3.319 4.009 18.538 1.00 87.62 87 ASP A C 1
ATOM 663 O O . ASP A 1 87 ? 4.340 3.314 18.465 1.00 87.62 87 ASP A O 1
ATOM 667 N N . GLU A 1 88 ? 3.265 5.239 18.0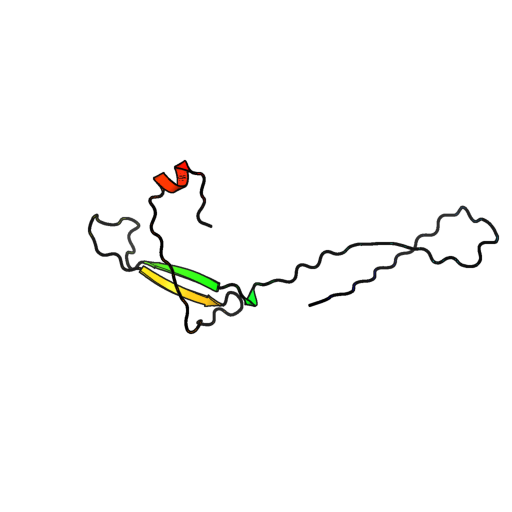29 1.00 85.56 88 GLU A N 1
ATOM 668 C CA . GLU A 1 88 ? 4.387 5.908 17.368 1.00 85.56 88 GLU A CA 1
ATOM 669 C C . GLU A 1 88 ? 5.633 5.969 18.263 1.00 85.56 88 GLU A C 1
ATOM 671 O O . GLU A 1 88 ? 6.755 5.785 17.780 1.00 85.56 88 GLU A O 1
ATOM 676 N N . ALA A 1 89 ? 5.463 6.137 19.579 1.00 86.44 89 ALA A N 1
ATOM 677 C CA . ALA A 1 89 ? 6.584 6.150 20.511 1.00 86.44 89 ALA A CA 1
ATOM 678 C C . ALA A 1 89 ? 7.388 4.841 20.430 1.00 86.44 89 ALA A C 1
ATOM 680 O O . ALA A 1 89 ? 8.619 4.874 20.392 1.00 86.44 89 ALA A O 1
ATOM 681 N N . ILE A 1 90 ? 6.710 3.695 20.304 1.00 87.00 90 ILE A N 1
ATOM 682 C CA . ILE A 1 90 ? 7.338 2.370 20.175 1.00 87.00 90 ILE A CA 1
ATOM 683 C C . ILE A 1 90 ? 8.072 2.235 18.833 1.00 87.00 90 ILE A C 1
ATOM 685 O O . ILE A 1 90 ? 9.175 1.685 18.782 1.00 87.00 90 ILE A O 1
ATOM 689 N N . LEU A 1 91 ? 7.497 2.761 17.750 1.00 85.25 91 LEU A N 1
ATOM 690 C CA . LEU A 1 91 ? 8.131 2.740 16.428 1.00 85.25 91 LEU A CA 1
ATOM 691 C C . LEU A 1 91 ? 9.408 3.590 16.404 1.00 85.25 91 LEU A C 1
ATOM 693 O O . LEU A 1 91 ? 10.457 3.124 15.952 1.00 85.25 91 LEU A O 1
ATOM 697 N N . SER A 1 92 ? 9.353 4.794 16.978 1.00 83.75 92 SER A N 1
ATOM 698 C CA . SER A 1 92 ? 10.491 5.720 17.010 1.00 83.75 92 SER A CA 1
ATOM 699 C C . SER A 1 92 ? 11.689 5.174 17.800 1.00 83.75 92 SER A C 1
ATOM 701 O O . SER A 1 92 ? 12.831 5.341 17.375 1.00 83.75 92 SER A O 1
ATOM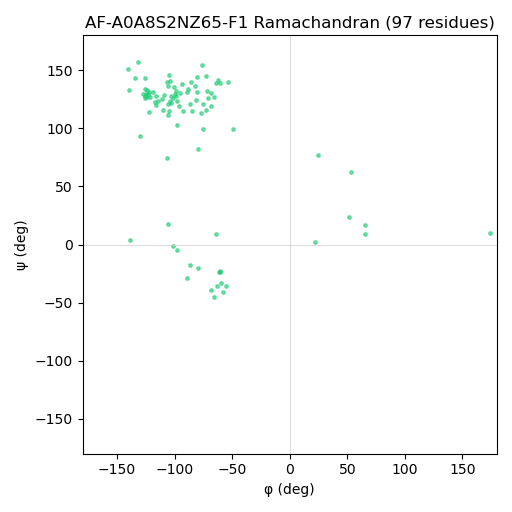 703 N N . LEU A 1 93 ? 11.439 4.436 18.889 1.00 85.69 93 LEU A N 1
ATOM 704 C CA . LEU A 1 93 ? 12.463 3.778 19.714 1.00 85.69 93 LEU A CA 1
ATOM 705 C C . LEU A 1 93 ? 13.318 2.772 18.932 1.00 85.69 93 LEU A C 1
ATOM 707 O O . LEU A 1 93 ? 14.494 2.587 19.240 1.00 85.69 93 LEU A O 1
ATOM 711 N N . THR A 1 94 ? 12.728 2.109 17.939 1.00 82.56 94 THR A N 1
ATOM 712 C CA . THR A 1 94 ? 13.393 1.056 17.153 1.00 82.56 94 THR A CA 1
ATOM 713 C C . THR A 1 94 ? 13.940 1.562 15.819 1.00 82.56 94 THR A C 1
ATOM 715 O O . THR A 1 94 ? 14.602 0.811 15.104 1.00 82.56 94 THR A O 1
ATOM 718 N N . GLY A 1 95 ? 13.684 2.830 15.475 1.00 77.62 95 GLY A N 1
ATOM 719 C CA . GLY A 1 95 ? 13.993 3.379 14.156 1.00 77.62 95 GLY A CA 1
ATOM 720 C C . GLY A 1 95 ? 13.170 2.742 13.031 1.00 77.62 95 GLY A C 1
ATOM 721 O O . GLY A 1 95 ? 13.541 2.862 11.864 1.00 77.62 95 GLY A O 1
ATOM 722 N N . HIS A 1 96 ? 12.073 2.049 13.355 1.00 75.62 96 HIS A N 1
ATOM 723 C CA . HIS A 1 96 ? 11.181 1.496 12.347 1.00 75.62 96 HIS A CA 1
ATOM 724 C C . HIS A 1 96 ? 10.327 2.600 11.734 1.00 75.62 96 HIS A C 1
ATOM 726 O O . HIS A 1 96 ? 9.560 3.275 12.416 1.00 75.62 96 HIS A O 1
ATOM 732 N N . THR A 1 97 ? 10.449 2.756 10.420 1.00 63.41 97 THR A N 1
ATOM 733 C CA . THR A 1 97 ? 9.581 3.617 9.620 1.00 63.41 97 THR A CA 1
ATOM 734 C C . THR A 1 97 ? 8.502 2.748 8.989 1.00 63.41 97 THR A C 1
ATOM 736 O O . THR A 1 97 ? 8.820 1.776 8.301 1.00 63.41 97 THR A O 1
ATOM 739 N N . LEU A 1 98 ? 7.234 3.079 9.233 1.00 62.59 98 LEU A N 1
ATOM 740 C CA . LEU A 1 98 ? 6.137 2.562 8.420 1.00 62.59 98 LEU A CA 1
ATOM 741 C C . LEU A 1 98 ? 6.215 3.288 7.067 1.00 62.59 98 LEU A C 1
ATOM 743 O O . LEU A 1 98 ? 6.152 4.516 7.031 1.00 62.59 98 LEU A O 1
ATOM 747 N N . LEU A 1 99 ? 6.483 2.529 6.002 1.00 51.47 99 LEU A N 1
ATOM 748 C CA . LEU A 1 99 ? 6.529 2.994 4.609 1.00 51.47 99 LEU A CA 1
ATOM 749 C C . LEU A 1 99 ? 5.134 2.991 3.989 1.00 51.47 99 LEU A C 1
ATOM 751 O O . LEU A 1 99 ? 4.400 2.010 4.247 1.00 51.47 99 LEU A O 1
#

Secondary structure (DSSP, 8-state):
-------------S---TT---PPPP-----------GGG-EEEEEEES--SS---TTPPP-EEEEEEETTT-PBPSS---------HHHHHHHT----

Foldseek 3Di:
DDDDDDDDDDDDDDPDDPDPDDDDDDDDDDDDDDDDPLQPDKDKDWDWPDPDPDDDPPDDTDIDIFIARRPPRHGDPPDDDDDDDDDVVVCVVVVHDDD

InterPro domains:
  IPR011625 Alpha-2-macroglobulin, bait region domain [PF07703] (23-93)

Ra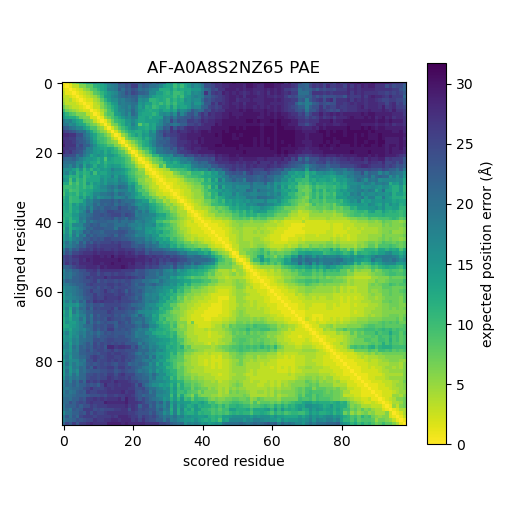dius of gyration: 28.62 Å; Cα contacts (8 Å, |Δi|>4): 74; chains: 1; bounding box: 66×29×67 Å

Sequence (99 aa):
FTVHAELTGSIPREIEVPDSLHRPAIATGSVSLKVSRDIYKLDVLINTKETDESFTPSSIIHIGVDVTQHTNNAAVDKVEVCLIIVDEAILSLTGHTLL

Organism: NCBI:txid1234261

=== Feature glossary ===
Key to the feature types in this record:

pLDDT. pLDDT is the predicted lDDT-Cα score: AlphaFold's confidence that the local environment of each residue (all inter-atomic distances within 15 Å) is correctly placed. It is a per-residue number between 0 and 100, with higher meaning more reliable.

Radius of gyration, Cα contacts, bounding box. The geometric summary reports three shape descriptors. Rg (radius of gyration) measures how spread out the Cα atoms are about their centre of mass; compact globular proteins have small Rg, elongated or unfolded ones large. Cα contacts (<8 Å, |i−j|>4) count long-range residue pairs in spatial proximity — high for tightly packed folds, near zero for rods or random coil. The bounding-box extents give the protein's footprint along x, y, z in Å.

Backbone torsions (φ/ψ). Backbone dihedral angles. Every residue except chain termini has a φ (preceding-C → N → Cα → C) and a ψ (N → Cα → C → next-N). They are reported in degrees following the IUPAC sign convention. Secondary structure is essentially a statement about which (φ, ψ) basin each residue occupies.

Contact-map, Ramachandran, and PAE plots. Plot images: a contact map (which residues are close in 3D, as an N×N binary image), a Ramachandran scatter (backbone torsion angles, revealing secondary-structure composition at a glance), and — for AlphaFold structures — a PAE heatmap (pairwise prediction confidence).

Predicted aligned error. Predicted Aligned Error (PAE) is an AlphaFold confidence matrix: entry (i, j) is the expected error in the position of residue j, in ångströms, when the prediction is superimposed on the true structure at residue i. Low PAE within a block of residues means that block is internally rigid and well-predicted; high PAE between two blocks means their relative placement is uncertain even if each block individually is confident.

Secondary structure (3-state, P-SEA). Three-state secondary structure (P-SEA) collapses the eight DSSP classes into helix (a), strand (b), and coil (c). P-SEA assigns these from Cα geometry alone — distances and angles — without requiring backbone oxygens, so it works on any Cα trace.

Solvent-accessible surface area. Solvent-accessible surface area (SASA) is the area in Å² traced out by the centre of a 1.4 Å probe sphere (a water molecule) rolled over the protein's van der Waals surface (Shrake–Rupley / Lee–Richards construction). Buried residues have near-zero SASA; fully exposed residues can exceed 200 Å². The total SASA scales roughly with the number of surface residues.

Foldseek 3Di. The Foldseek 3Di string encodes local tertiary geometry as a 20-letter alphabet — one character per residue — derived from the relative positions of nearby Cα atoms. Unlike the amino-acid sequence, 3Di is a direct function of the 3D structure, so two proteins with the same fold have similar 3Di strings even at low sequence identity.

B-factor. For experimental (PDB) structures, the B-factor (temperature factor) quantifies the positional spread of each atom in the crystal — a combination of thermal vibration and static disorder — in units of Å². High B-factors mark flexible loops or poorly resolved regions; low B-factors mark the rigid, well-ordered core.

mmCIF coordinates. The mmCIF block holds the 3D Cartesian coordinates of each backbone atom (N, Cα, C, O) in ångströms. mmCIF is the PDB's canonical archive format — a tagged-loop text representation of the atomic model.

InterPro / GO / CATH / organism. Functional annotations link the protein to curated databases. InterPro entries identify conserved domains and families by matching the sequence against member-database signatures (Pfam, PROSITE, CDD, …). Gene Ontology (GO) terms describe molecular function, biological process, and cellular component in a controlled vocabulary. CATH places the structure in a hierarchical fold classification (Class/Architecture/Topology/Homologous-superfamily). The organism is the source species.

Rendered structure images. Structure images are PyMOL renders from six orthogonal camera directions. Cartoon representation draws helices as coils and strands as arrows; sticks shows the backbone as bonds; surface shows the solvent-excluded envelope. Rainbow coloring maps sequence position to hue (blue→red, N→C); chain coloring assigns a distinct color per polypeptide.

Sequence. This is the polypeptide sequence — one letter per residue, N-terminus first. Length ranges from a few dozen residues for small domains to over a thousand for large multi-domain proteins.

Secondary structure (8-state, DSSP). The SS8 string is DSSP's per-residue secondary-structure call. α-helix (H) means an i→i+4 H-bond ladder; β-strand (E) means the residue participates in a β-sheet; 3₁₀ (G) and π (I) are tighter and wider helices; T/S are turns/bends; '-' is loop.

Nearest PDB structures. Structural nearest neighbors (via Foldseek easy-search vs the PDB). Reported per hit: target PDB id, E-value, and alignment TM-score. A TM-score above ~0.5 is the conventional threshold for 'same fold'.